Protein AF-A0A2P8KGT5-F1 (afdb_monomer_lite)

pLDDT: mean 76.28, std 12.28, range [47.66, 88.56]

Secondary structure (DSSP, 8-state):
-HHHHHHHHHS-TTS-EEEEES---S---HHHHHHHHT-TTEEEEEPPS---

Foldseek 3Di:
DVVVVVCCVVDDLPAQAEAEDEPPPVPCPVVVVVVCVVPVSYHYHYDPPPDD

Radius of gyration: 12.0 Å; chains: 1; bounding box: 24×23×31 Å

Sequence (52 aa):
MQFLRLIQRKTPKHLQLHLIVDNYGTHTHPDVQAWLAKHPRFVMHFTPTSAS

Structure (mmCIF, N/CA/C/O backbone):
data_AF-A0A2P8KGT5-F1
#
_entry.id   AF-A0A2P8KGT5-F1
#
loop_
_atom_site.group_PDB
_atom_site.id
_atom_site.type_symbol
_atom_site.label_atom_id
_atom_site.label_alt_id
_atom_site.label_comp_id
_atom_site.label_asym_id
_atom_site.label_entity_i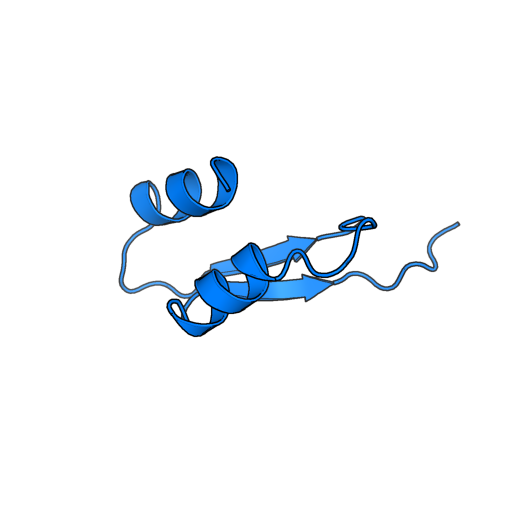d
_atom_site.label_seq_id
_atom_site.pdbx_PDB_ins_code
_atom_site.Cartn_x
_atom_site.Cartn_y
_atom_site.Cartn_z
_atom_site.occupancy
_atom_site.B_iso_or_equiv
_atom_site.auth_seq_id
_atom_site.auth_comp_id
_atom_site.auth_asym_id
_atom_site.auth_atom_id
_atom_site.pdbx_PDB_model_num
ATOM 1 N N . MET A 1 1 ? 6.909 -4.918 1.681 1.00 64.31 1 MET A N 1
ATOM 2 C CA . MET A 1 1 ? 5.760 -4.956 2.627 1.00 64.31 1 MET A CA 1
ATOM 3 C C . MET A 1 1 ? 5.940 -4.255 3.972 1.00 64.31 1 MET A C 1
ATOM 5 O O . MET A 1 1 ? 4.934 -3.890 4.572 1.00 64.31 1 MET A O 1
ATOM 9 N N . GLN A 1 2 ? 7.158 -4.079 4.498 1.00 77.12 2 GLN A N 1
ATOM 10 C CA . GLN A 1 2 ? 7.343 -3.438 5.813 1.00 77.12 2 GLN A CA 1
ATOM 11 C C . GLN A 1 2 ? 6.827 -1.987 5.855 1.00 77.12 2 GLN A C 1
ATOM 13 O O . GLN A 1 2 ? 6.206 -1.596 6.839 1.00 77.12 2 GLN A O 1
ATOM 18 N N . PHE A 1 3 ? 6.990 -1.240 4.760 1.00 78.50 3 PHE A N 1
ATOM 19 C CA . PHE A 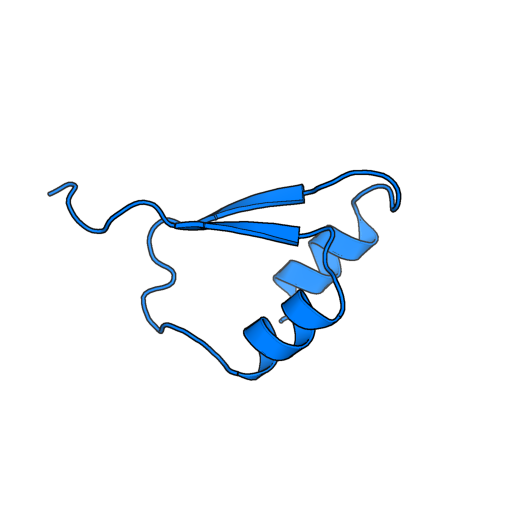1 3 ? 6.561 0.156 4.641 1.00 78.50 3 PHE A CA 1
ATOM 20 C C . PHE A 1 3 ? 5.037 0.359 4.767 1.00 78.50 3 PHE A C 1
ATOM 22 O O . PHE A 1 3 ? 4.583 1.119 5.618 1.00 78.50 3 PHE A O 1
ATOM 29 N N . LEU A 1 4 ? 4.225 -0.385 4.004 1.00 78.62 4 LEU A N 1
ATOM 30 C CA . LEU A 1 4 ? 2.756 -0.260 4.036 1.00 78.62 4 LEU A CA 1
ATOM 31 C C . LEU A 1 4 ? 2.164 -0.599 5.414 1.00 78.62 4 LEU A C 1
ATOM 33 O O . LEU A 1 4 ? 1.270 0.090 5.904 1.00 78.62 4 LEU A O 1
ATOM 37 N N . ARG A 1 5 ? 2.717 -1.615 6.090 1.00 82.69 5 ARG A N 1
ATOM 38 C CA . ARG A 1 5 ? 2.313 -1.968 7.461 1.00 82.69 5 ARG A CA 1
ATOM 39 C C . ARG A 1 5 ? 2.675 -0.892 8.479 1.00 82.69 5 ARG A C 1
ATOM 41 O O . ARG A 1 5 ? 1.931 -0.696 9.439 1.00 82.69 5 ARG A O 1
ATOM 48 N N . LEU A 1 6 ? 3.805 -0.210 8.297 1.00 85.50 6 LEU A N 1
ATOM 49 C CA . LEU A 1 6 ? 4.198 0.902 9.159 1.00 85.50 6 LEU A CA 1
ATOM 50 C C . LEU A 1 6 ? 3.199 2.055 9.028 1.00 85.50 6 LEU A C 1
ATOM 52 O O . LEU A 1 6 ? 2.685 2.521 10.043 1.00 85.50 6 LEU A O 1
ATOM 56 N N . ILE A 1 7 ? 2.863 2.442 7.793 1.00 83.69 7 ILE A N 1
ATOM 57 C CA . ILE A 1 7 ? 1.872 3.489 7.519 1.00 83.69 7 ILE A CA 1
ATOM 58 C C . ILE A 1 7 ? 0.526 3.114 8.141 1.00 83.69 7 ILE A C 1
ATOM 60 O O . ILE A 1 7 ? -0.039 3.906 8.890 1.00 83.69 7 ILE A O 1
ATOM 64 N N . GLN A 1 8 ? 0.046 1.886 7.929 1.00 81.56 8 GLN A N 1
ATOM 65 C CA . GLN A 1 8 ? -1.218 1.408 8.501 1.00 81.56 8 GLN A CA 1
ATOM 66 C C . GLN A 1 8 ? -1.263 1.502 10.037 1.00 81.56 8 GLN A C 1
ATOM 68 O O . GLN A 1 8 ? -2.317 1.774 10.604 1.00 81.56 8 GLN A O 1
ATOM 73 N N . ARG A 1 9 ? -0.142 1.259 10.728 1.00 86.19 9 ARG A N 1
ATOM 74 C CA . ARG A 1 9 ? -0.064 1.353 12.198 1.00 86.19 9 ARG A CA 1
ATOM 75 C C . ARG A 1 9 ? 0.037 2.789 12.700 1.00 86.19 9 ARG A C 1
ATOM 77 O O . ARG A 1 9 ? -0.402 3.069 13.809 1.00 86.19 9 ARG A O 1
ATOM 84 N N . LYS A 1 10 ? 0.664 3.670 11.922 1.00 88.00 10 LYS A N 1
ATOM 85 C CA . LYS A 1 10 ? 0.942 5.060 12.305 1.00 88.00 10 LYS A CA 1
ATOM 86 C C . LYS A 1 10 ? -0.160 6.036 11.895 1.00 88.00 10 LYS A C 1
ATOM 88 O O . LYS A 1 10 ? -0.125 7.181 12.326 1.00 88.00 10 LYS A O 1
ATOM 93 N N . THR A 1 11 ? -1.132 5.594 11.101 1.00 85.12 11 THR A N 1
ATOM 94 C CA . THR A 1 11 ? -2.226 6.435 10.605 1.00 85.12 11 THR A CA 1
ATOM 95 C C . THR A 1 11 ? -3.563 6.071 11.262 1.00 85.12 11 THR A C 1
ATOM 97 O O . THR A 1 11 ? -3.856 4.889 11.476 1.00 85.12 11 THR A O 1
ATOM 100 N N . PRO A 1 12 ? -4.401 7.066 11.601 1.00 86.06 12 PRO A N 1
ATOM 101 C CA . PRO A 1 12 ? -5.740 6.823 12.123 1.00 86.06 12 PRO A CA 1
ATOM 102 C C . PRO A 1 12 ? -6.599 6.004 11.156 1.00 86.06 12 PRO A C 1
ATOM 104 O O . PRO A 1 12 ? -6.660 6.270 9.957 1.00 86.06 12 PRO A O 1
ATOM 107 N N . LYS A 1 13 ? -7.326 5.014 11.688 1.00 82.69 13 LYS A N 1
ATOM 108 C CA . LYS A 1 13 ? -8.048 4.033 10.864 1.00 82.69 13 LYS A CA 1
ATOM 109 C C . LYS A 1 13 ? -9.212 4.605 10.045 1.00 82.69 13 LYS A C 1
ATOM 111 O O . LYS A 1 13 ? -9.657 3.921 9.128 1.00 82.69 13 LYS A O 1
ATOM 116 N N . HIS A 1 14 ? -9.707 5.783 10.403 1.00 84.31 14 HIS A N 1
ATOM 117 C CA . HIS A 1 14 ? -10.857 6.431 9.775 1.00 84.31 14 HIS A CA 1
ATOM 118 C C . HIS A 1 14 ? -10.467 7.351 8.609 1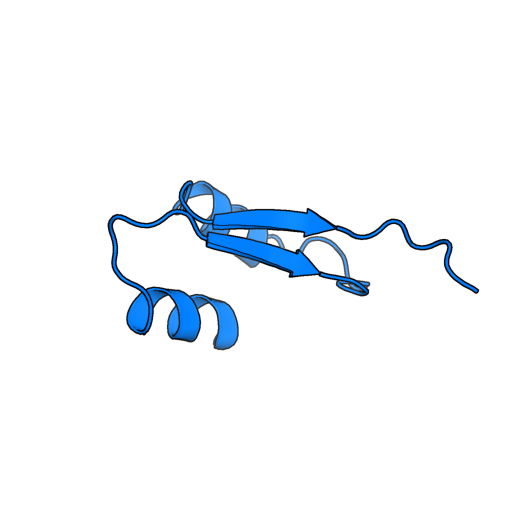.00 84.31 14 HIS A C 1
ATOM 120 O O . HIS A 1 14 ? -11.348 7.889 7.949 1.00 84.31 14 HIS A O 1
ATOM 126 N N . LEU A 1 15 ? -9.168 7.545 8.359 1.00 85.75 15 LEU A N 1
ATOM 127 C CA . LEU A 1 15 ? -8.687 8.422 7.299 1.00 85.75 15 LEU A CA 1
ATOM 128 C C . LEU A 1 15 ? -8.366 7.630 6.033 1.00 85.75 15 LEU A C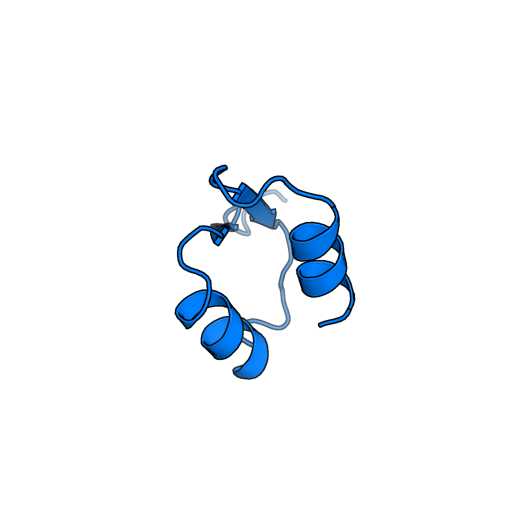 1
ATOM 130 O O . LEU A 1 15 ? -7.829 6.518 6.087 1.00 85.75 15 LEU A O 1
ATOM 134 N N . GLN A 1 16 ? -8.689 8.236 4.894 1.00 87.38 16 GLN A N 1
ATOM 135 C CA . GLN A 1 16 ? -8.205 7.792 3.593 1.00 87.38 16 GLN A CA 1
ATOM 136 C C . GLN A 1 16 ? -6.761 8.253 3.405 1.00 87.38 16 GLN A C 1
ATOM 138 O O . GLN A 1 16 ? -6.386 9.355 3.804 1.00 87.38 16 GLN A O 1
ATOM 143 N N . LEU A 1 17 ? -5.945 7.389 2.814 1.00 87.81 17 LEU A N 1
ATOM 144 C CA . LEU A 1 17 ? -4.522 7.605 2.610 1.00 87.81 17 LEU A CA 1
ATOM 145 C C . LEU A 1 17 ? -4.238 7.599 1.121 1.00 87.81 17 LEU A C 1
ATOM 147 O O . LEU A 1 17 ? -4.428 6.585 0.457 1.00 87.81 17 LEU A O 1
ATOM 151 N N . HIS A 1 18 ? -3.753 8.728 0.622 1.00 86.94 18 HIS A N 1
ATOM 152 C CA . HIS A 1 18 ? -3.357 8.889 -0.767 1.00 86.94 18 HIS A CA 1
ATOM 153 C C . HIS A 1 18 ? -1.836 8.770 -0.858 1.00 86.94 18 HIS A C 1
ATOM 155 O O . HIS A 1 18 ? -1.113 9.578 -0.279 1.00 86.94 18 HIS A O 1
ATOM 161 N N . LEU A 1 19 ? -1.350 7.741 -1.546 1.00 84.12 19 LEU A N 1
ATOM 162 C CA . LEU A 1 19 ? 0.072 7.498 -1.754 1.00 84.12 19 LEU A CA 1
ATOM 163 C C . LEU A 1 19 ? 0.416 7.892 -3.180 1.00 84.12 19 LEU A C 1
ATOM 165 O O . LEU A 1 19 ? -0.091 7.275 -4.109 1.00 84.12 19 LEU A O 1
ATOM 169 N N . ILE A 1 20 ? 1.267 8.900 -3.343 1.00 82.12 20 ILE A N 1
ATOM 170 C CA . ILE A 1 20 ? 1.809 9.291 -4.645 1.00 82.12 20 ILE A CA 1
ATOM 171 C C . ILE A 1 20 ? 3.141 8.568 -4.813 1.00 82.12 20 ILE A C 1
ATOM 173 O O . ILE A 1 20 ? 4.011 8.681 -3.950 1.00 82.12 20 ILE A O 1
ATOM 177 N N . VAL A 1 21 ? 3.272 7.786 -5.880 1.00 77.94 21 VAL A N 1
ATOM 178 C CA . VAL A 1 21 ? 4.453 6.961 -6.139 1.00 77.94 21 VAL A CA 1
ATOM 179 C C . VAL A 1 21 ? 4.978 7.269 -7.537 1.00 77.94 21 VAL A C 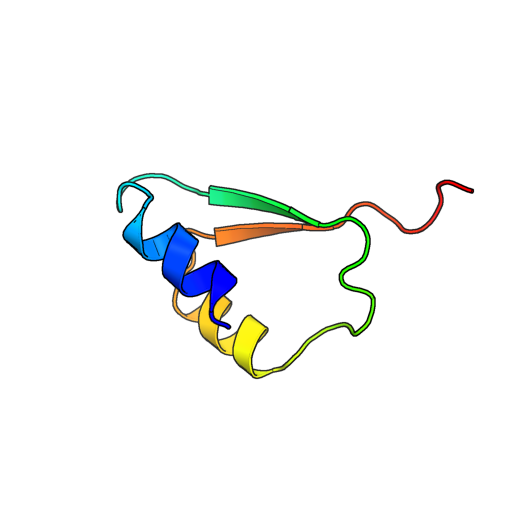1
ATOM 181 O O . VAL A 1 21 ? 4.227 7.216 -8.510 1.00 77.94 21 VAL A O 1
ATOM 184 N N . ASP A 1 22 ? 6.259 7.612 -7.618 1.00 73.12 22 ASP A N 1
ATOM 185 C CA . ASP A 1 22 ? 6.913 8.189 -8.796 1.00 73.12 22 ASP A CA 1
ATOM 186 C C . ASP A 1 22 ? 7.716 7.187 -9.624 1.00 73.12 22 ASP A C 1
ATOM 188 O O . ASP A 1 22 ? 7.810 7.296 -10.843 1.00 73.12 22 ASP A O 1
ATOM 192 N N . ASN A 1 23 ? 8.244 6.159 -8.971 1.00 60.22 23 ASN A N 1
ATOM 193 C CA . ASN A 1 23 ? 8.968 5.088 -9.629 1.00 60.22 23 ASN A CA 1
ATOM 194 C C . ASN A 1 23 ? 8.765 3.778 -8.870 1.00 60.22 23 ASN A C 1
ATOM 196 O O . ASN A 1 23 ? 9.694 3.192 -8.316 1.00 60.22 23 ASN A O 1
ATOM 200 N N . TYR A 1 24 ? 7.530 3.271 -8.863 1.00 57.12 24 TYR A N 1
ATOM 201 C CA . TYR A 1 24 ? 7.266 1.894 -8.424 1.00 57.12 24 TYR A CA 1
ATOM 202 C C . TYR A 1 24 ? 7.705 0.860 -9.483 1.00 57.12 24 TYR A C 1
ATOM 204 O O . TYR A 1 24 ? 7.105 -0.207 -9.591 1.00 57.12 24 TYR A O 1
ATOM 212 N N . GLY A 1 25 ? 8.725 1.208 -10.279 1.00 51.25 25 GLY A N 1
ATOM 213 C CA . GLY A 1 25 ? 9.229 0.616 -11.519 1.00 51.25 25 GLY A CA 1
ATOM 214 C C . GLY A 1 25 ? 9.645 -0.856 -11.497 1.00 51.25 25 GLY A C 1
ATOM 215 O O . GLY A 1 25 ? 10.319 -1.307 -12.412 1.00 51.25 25 GLY A O 1
ATOM 216 N N . THR A 1 26 ? 9.220 -1.643 -10.516 1.00 47.97 26 THR A N 1
ATOM 217 C CA . THR A 1 26 ? 9.098 -3.105 -10.622 1.00 47.97 26 THR A CA 1
ATOM 218 C C . THR A 1 26 ? 7.634 -3.495 -10.410 1.00 47.97 26 THR A C 1
ATOM 220 O O . THR A 1 26 ? 7.255 -4.189 -9.469 1.00 47.97 26 THR A O 1
ATOM 223 N N . HIS A 1 27 ? 6.792 -2.937 -11.280 1.00 56.25 27 HIS A N 1
ATOM 224 C CA . HIS A 1 27 ? 5.337 -2.868 -11.206 1.00 56.25 27 HIS A CA 1
ATOM 225 C C . HIS A 1 27 ? 4.674 -4.171 -10.738 1.00 56.25 27 HIS A C 1
ATOM 227 O O . HIS A 1 27 ? 4.908 -5.254 -11.272 1.00 56.25 27 HIS A O 1
ATOM 233 N N . THR A 1 28 ? 3.727 -4.023 -9.807 1.00 61.09 28 THR A N 1
ATOM 234 C CA . THR A 1 28 ? 2.743 -5.051 -9.428 1.00 61.09 28 THR A CA 1
ATOM 235 C C . THR A 1 28 ? 3.322 -6.307 -8.783 1.00 61.09 28 THR A C 1
ATOM 237 O O . THR A 1 28 ? 3.036 -7.426 -9.198 1.00 61.09 28 THR A O 1
ATOM 240 N N . HIS A 1 29 ? 4.027 -6.155 -7.659 1.00 70.19 29 HIS A N 1
ATOM 241 C CA . HIS A 1 29 ? 4.103 -7.277 -6.725 1.00 70.19 29 HIS A CA 1
ATOM 242 C C . HIS A 1 29 ? 2.670 -7.714 -6.354 1.00 70.19 29 HIS A C 1
ATOM 244 O O . HIS A 1 29 ? 1.926 -6.902 -5.786 1.00 70.19 29 HIS A O 1
ATOM 250 N N . PRO A 1 30 ? 2.263 -8.960 -6.662 1.00 78.00 30 PRO A N 1
ATOM 251 C CA . PRO A 1 30 ? 0.891 -9.424 -6.452 1.00 78.00 30 PRO A CA 1
ATOM 252 C C . PRO A 1 30 ? 0.486 -9.322 -4.981 1.00 78.00 30 PRO A C 1
ATOM 254 O O . PRO A 1 30 ? -0.660 -9.005 -4.672 1.00 78.00 30 PRO A O 1
ATOM 257 N N . ASP A 1 31 ? 1.448 -9.458 -4.069 1.00 79.19 31 ASP A N 1
ATOM 258 C CA . ASP A 1 31 ? 1.220 -9.274 -2.641 1.00 79.19 31 ASP A CA 1
ATOM 259 C C . ASP A 1 31 ? 0.735 -7.854 -2.306 1.00 79.19 31 ASP A C 1
ATOM 261 O O . ASP A 1 31 ? -0.088 -7.674 -1.409 1.00 79.19 31 ASP A O 1
ATOM 265 N N . VAL A 1 32 ? 1.245 -6.827 -3.002 1.00 77.50 32 VAL A N 1
ATOM 266 C CA . VAL A 1 32 ? 0.877 -5.416 -2.773 1.00 77.50 32 VAL A CA 1
ATOM 267 C C . VAL A 1 32 ? -0.524 -5.152 -3.281 1.00 77.50 32 VAL A C 1
ATOM 269 O O . VAL A 1 32 ? -1.316 -4.558 -2.558 1.00 77.50 32 VAL A O 1
ATOM 272 N N . GLN A 1 33 ? -0.866 -5.679 -4.454 1.00 79.44 33 GLN A N 1
ATOM 273 C CA . GLN A 1 33 ? -2.229 -5.618 -4.981 1.00 79.44 33 GLN A CA 1
ATOM 274 C C . GLN A 1 33 ? -3.221 -6.339 -4.060 1.00 79.44 33 GLN A C 1
ATOM 276 O O . GLN A 1 33 ? -4.242 -5.770 -3.681 1.00 79.44 33 GLN A O 1
ATOM 281 N N . ALA A 1 34 ? -2.887 -7.551 -3.606 1.00 84.94 34 ALA A N 1
ATOM 282 C CA . ALA A 1 34 ? -3.719 -8.314 -2.677 1.00 84.94 34 ALA A CA 1
ATOM 283 C C . ALA A 1 34 ? -3.889 -7.605 -1.322 1.00 84.94 34 ALA A C 1
ATOM 285 O O . ALA A 1 34 ? -4.951 -7.683 -0.700 1.00 84.94 34 ALA A O 1
ATOM 286 N N . TRP A 1 35 ? -2.857 -6.904 -0.851 1.00 83.81 35 TRP A N 1
ATOM 287 C CA . TRP A 1 35 ? -2.927 -6.112 0.373 1.00 83.81 35 TRP A CA 1
ATOM 288 C C . TRP A 1 35 ? -3.790 -4.857 0.192 1.00 83.81 35 TRP A C 1
ATOM 290 O O . TRP A 1 35 ? -4.644 -4.588 1.034 1.00 83.81 35 TRP A O 1
ATOM 300 N N . LEU A 1 36 ? -3.637 -4.131 -0.918 1.00 82.56 36 LEU A N 1
ATOM 301 C CA . LEU A 1 36 ? -4.459 -2.958 -1.235 1.00 82.56 36 LEU A CA 1
ATOM 302 C C . LEU A 1 36 ? -5.933 -3.321 -1.413 1.00 82.56 36 LEU A C 1
ATOM 304 O O . LEU A 1 36 ? -6.792 -2.626 -0.878 1.00 82.56 36 LEU A O 1
ATOM 308 N N . ALA A 1 37 ? -6.234 -4.457 -2.048 1.00 83.31 37 ALA A N 1
ATOM 309 C CA . ALA A 1 37 ? -7.600 -4.966 -2.172 1.00 83.31 37 ALA A CA 1
ATOM 310 C C . ALA A 1 37 ? -8.264 -5.206 -0.802 1.00 83.31 37 ALA A C 1
ATOM 312 O O . ALA A 1 37 ? -9.455 -4.963 -0.625 1.00 83.31 37 ALA A O 1
ATOM 313 N N . LYS A 1 38 ? -7.488 -5.630 0.205 1.00 87.38 38 LYS A N 1
ATOM 314 C CA . LYS A 1 38 ? -7.955 -5.794 1.596 1.00 87.38 38 LYS A CA 1
ATOM 315 C C . LYS A 1 38 ? -8.013 -4.474 2.375 1.00 87.38 38 LYS A C 1
ATOM 317 O O . LYS A 1 38 ? -8.537 -4.431 3.491 1.00 87.38 38 LYS A O 1
ATOM 322 N N . HIS A 1 39 ? -7.468 -3.395 1.822 1.00 85.00 39 HIS A N 1
ATOM 323 C CA . HIS A 1 39 ? -7.331 -2.103 2.480 1.00 85.00 39 HIS A CA 1
ATOM 324 C C . HIS A 1 39 ? -7.780 -0.951 1.567 1.00 85.00 39 HIS A C 1
ATOM 326 O O . HIS A 1 39 ? -6.964 -0.102 1.211 1.00 85.00 39 HIS A O 1
ATOM 332 N N . PRO A 1 40 ? -9.096 -0.833 1.292 1.00 83.38 40 PRO A N 1
ATOM 333 C CA . PRO A 1 40 ? -9.650 0.147 0.347 1.00 83.38 40 PRO A CA 1
ATOM 334 C C . PRO A 1 40 ? -9.434 1.614 0.751 1.00 83.38 40 PRO A C 1
ATOM 336 O O . PRO A 1 40 ? -9.659 2.517 -0.042 1.00 83.38 40 PRO A O 1
ATOM 339 N N . ARG A 1 41 ? -8.974 1.871 1.982 1.00 88.56 41 ARG A N 1
ATOM 340 C CA . ARG A 1 41 ? -8.586 3.212 2.446 1.00 88.56 41 ARG A CA 1
ATOM 341 C C . ARG A 1 41 ? -7.283 3.726 1.815 1.00 88.56 41 ARG A C 1
ATOM 343 O O . ARG A 1 41 ? -6.971 4.896 1.998 1.00 88.56 41 ARG A O 1
ATOM 350 N N . PHE A 1 42 ? -6.486 2.855 1.191 1.00 86.75 42 PHE A N 1
ATOM 351 C CA . PHE A 1 42 ? -5.225 3.212 0.541 1.00 86.75 42 PHE A CA 1
ATOM 352 C C . PHE A 1 42 ? -5.488 3.447 -0.947 1.00 86.75 42 PHE A C 1
ATOM 354 O O . PHE A 1 42 ? -5.771 2.509 -1.686 1.00 86.75 42 PHE A O 1
ATOM 361 N N . VAL A 1 43 ? -5.367 4.696 -1.380 1.00 85.06 43 VAL A N 1
ATOM 362 C CA . VAL A 1 43 ? -5.504 5.121 -2.774 1.00 85.06 43 VAL A CA 1
ATOM 363 C C . VAL A 1 43 ? -4.107 5.384 -3.322 1.00 85.06 43 VAL A C 1
ATOM 365 O O . VAL A 1 43 ? -3.394 6.243 -2.808 1.00 85.06 43 VAL A O 1
ATOM 368 N N . MET A 1 44 ? -3.696 4.637 -4.345 1.00 82.69 44 MET A N 1
ATOM 369 C CA . MET A 1 44 ? -2.410 4.853 -5.010 1.00 82.69 44 MET A CA 1
ATOM 370 C C . MET A 1 44 ? -2.576 5.758 -6.226 1.00 82.69 44 MET A C 1
ATOM 372 O O . MET A 1 44 ? -3.383 5.479 -7.108 1.00 82.69 44 MET A O 1
ATOM 376 N N . HIS A 1 45 ? -1.767 6.808 -6.272 1.00 84.00 45 HIS A N 1
ATOM 377 C CA . HIS A 1 45 ? -1.588 7.692 -7.412 1.00 84.00 45 HIS A CA 1
ATOM 378 C C . HIS A 1 45 ? -0.202 7.441 -7.986 1.00 84.00 45 HIS A C 1
ATOM 380 O O . HIS A 1 45 ? 0.794 7.514 -7.269 1.00 84.00 45 HIS A O 1
ATOM 386 N N . PHE A 1 46 ? -0.135 7.142 -9.274 1.00 76.25 46 PHE A N 1
ATOM 387 C CA . PHE A 1 46 ? 1.129 6.960 -9.975 1.00 76.25 46 PHE A CA 1
ATOM 388 C C . PHE A 1 46 ? 1.405 8.223 -10.771 1.00 76.25 46 PHE A C 1
ATOM 390 O O . PHE A 1 46 ? 0.539 8.665 -11.529 1.00 76.25 46 PHE A O 1
ATOM 397 N N . THR A 1 47 ? 2.581 8.823 -10.601 1.00 75.50 47 THR A N 1
ATOM 398 C CA . THR A 1 47 ? 2.962 9.902 -11.512 1.00 75.50 47 THR A CA 1
ATOM 399 C C . THR A 1 47 ? 3.359 9.275 -12.847 1.00 75.50 47 THR A C 1
ATOM 401 O O . THR A 1 47 ? 4.123 8.307 -12.848 1.00 75.50 47 THR A O 1
ATOM 404 N N . PRO A 1 48 ? 2.844 9.773 -13.983 1.00 65.88 48 PRO A N 1
ATOM 405 C CA . PRO A 1 48 ? 3.217 9.245 -15.286 1.00 65.88 48 PRO A CA 1
ATOM 406 C C . PRO A 1 48 ? 4.730 9.379 -15.484 1.00 65.88 48 PRO A C 1
ATOM 408 O O . PRO A 1 48 ? 5.307 10.440 -15.248 1.00 65.88 48 PRO A O 1
ATOM 411 N N . THR A 1 49 ? 5.371 8.281 -15.889 1.00 58.19 49 THR A N 1
ATOM 412 C CA . THR A 1 49 ? 6.799 8.224 -16.220 1.00 58.19 49 THR A CA 1
ATOM 413 C C . THR A 1 49 ? 7.045 8.964 -17.537 1.00 58.19 49 THR A C 1
ATOM 415 O O . THR A 1 49 ? 7.200 8.366 -18.595 1.00 58.19 49 THR A O 1
ATOM 418 N N . SER A 1 50 ? 7.010 10.290 -17.472 1.00 47.66 50 SER A N 1
ATOM 419 C CA . SER A 1 50 ? 7.359 11.207 -18.558 1.00 47.66 50 SER A CA 1
ATOM 420 C C . SER A 1 50 ? 7.711 12.584 -17.987 1.00 47.66 50 SER A C 1
ATOM 422 O O . SER A 1 50 ? 7.170 13.611 -18.385 1.00 47.66 50 SER A O 1
ATOM 424 N N . ALA A 1 51 ? 8.635 12.596 -17.027 1.00 49.72 51 ALA A N 1
ATOM 425 C CA 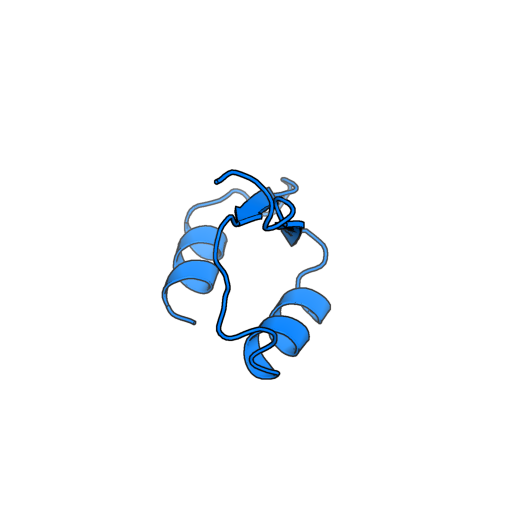. ALA A 1 51 ? 9.415 13.779 -16.685 1.00 49.72 51 ALA A CA 1
ATOM 426 C C . ALA A 1 51 ? 10.902 13.408 -16.780 1.00 49.72 51 ALA A C 1
ATOM 428 O O . ALA A 1 51 ? 11.532 12.988 -15.810 1.00 49.72 51 ALA A O 1
ATOM 429 N N . SER A 1 52 ? 11.422 13.482 -18.002 1.00 48.25 52 SER A N 1
ATOM 430 C CA . SER A 1 52 ? 12.840 13.648 -18.327 1.00 48.25 52 SER A CA 1
ATOM 431 C C . SER A 1 52 ? 12.954 14.896 -19.185 1.00 48.25 52 SER A C 1
ATOM 433 O O . SER A 1 52 ? 12.007 15.122 -19.974 1.00 48.25 52 SER A O 1
#